Protein AF-A0A1X7U5W2-F1 (afdb_monomer_lite)

Radius of gyration: 21.46 Å; chains: 1; bounding box: 59×33×57 Å

Secondary structure (DSSP, 8-state):
----TTTTPPPPPTTT-SSHHHHH-TTT-TTS-S-TTS--SS---HHHHHHHHHTSTT-TTTS-HHHHHHHHHHHHHHHHHHHHHHHHHHTS-SS----HHHHHSHHHHHHHHHT--GGGTGGGSTT-----

Structure (mmCIF, N/CA/C/O backbone):
data_AF-A0A1X7U5W2-F1
#
_entry.id   AF-A0A1X7U5W2-F1
#
loop_
_atom_site.group_PDB
_atom_site.id
_atom_site.type_symbol
_atom_site.label_atom_id
_atom_site.label_alt_id
_atom_site.label_comp_id
_atom_site.label_asym_id
_atom_site.label_entity_id
_atom_site.label_seq_id
_atom_site.pdbx_PDB_ins_code
_atom_site.Cartn_x
_atom_site.Cartn_y
_atom_site.Cartn_z
_atom_site.occupancy
_atom_site.B_iso_or_equiv
_atom_site.auth_seq_id
_atom_site.auth_comp_id
_atom_site.auth_asym_id
_atom_site.auth_atom_id
_atom_site.pdbx_PDB_model_num
ATOM 1 N N . MET A 1 1 ? -35.643 -10.856 -22.379 1.00 47.31 1 MET A N 1
ATOM 2 C CA . MET A 1 1 ? -34.274 -11.407 -22.299 1.00 47.31 1 MET A CA 1
ATOM 3 C C . MET A 1 1 ? -33.686 -10.960 -20.976 1.00 47.31 1 MET A C 1
ATOM 5 O O . MET A 1 1 ? -33.657 -9.763 -20.729 1.00 47.31 1 MET A O 1
ATOM 9 N N . SER A 1 2 ? -33.337 -11.900 -20.099 1.00 68.56 2 SER A N 1
ATOM 10 C CA . SER A 1 2 ? -32.648 -11.600 -18.842 1.00 68.56 2 SER A CA 1
ATOM 11 C C . SER A 1 2 ? -31.154 -11.695 -19.132 1.00 68.56 2 SER A C 1
ATOM 13 O O . SER A 1 2 ? -30.653 -12.781 -19.401 1.00 68.56 2 SER A O 1
ATOM 15 N N . ILE A 1 3 ? -30.492 -10.544 -19.204 1.00 67.94 3 ILE A N 1
ATOM 16 C CA . ILE A 1 3 ? -29.035 -10.462 -19.336 1.00 67.94 3 ILE A CA 1
ATOM 17 C C . ILE A 1 3 ? -28.441 -10.838 -17.978 1.00 67.94 3 ILE A C 1
ATOM 19 O O . ILE A 1 3 ? -28.917 -10.357 -16.944 1.00 67.94 3 ILE A O 1
ATOM 23 N N . ALA A 1 4 ? -27.434 -11.713 -17.971 1.00 76.44 4 ALA A N 1
ATOM 24 C CA . ALA A 1 4 ? -26.760 -12.080 -16.733 1.00 76.44 4 ALA A CA 1
ATOM 25 C C . ALA A 1 4 ? -26.029 -10.844 -16.172 1.00 76.44 4 ALA A C 1
ATOM 27 O O . ALA A 1 4 ? -25.384 -10.128 -16.938 1.00 76.44 4 ALA A O 1
ATOM 28 N N . PRO A 1 5 ? -26.067 -10.588 -14.853 1.00 73.94 5 PRO A N 1
ATOM 29 C CA . PRO A 1 5 ? -25.560 -9.347 -14.252 1.00 73.94 5 PRO A CA 1
ATOM 30 C C . PRO A 1 5 ? -24.062 -9.063 -14.487 1.00 73.94 5 PRO A C 1
ATOM 32 O O . PRO A 1 5 ? -23.606 -7.960 -14.204 1.00 73.94 5 PRO A O 1
ATOM 35 N N . GLY A 1 6 ? -23.297 -10.027 -15.013 1.00 73.88 6 GLY A N 1
ATOM 36 C CA . GLY A 1 6 ? -21.880 -9.879 -15.361 1.00 73.88 6 GLY A CA 1
ATOM 37 C C . GLY A 1 6 ? -21.559 -9.971 -16.857 1.00 73.88 6 GLY A C 1
ATOM 38 O O . GLY A 1 6 ? -20.383 -9.993 -17.218 1.00 73.88 6 GLY A O 1
ATOM 39 N N . GLU A 1 7 ? -22.553 -10.062 -17.742 1.00 83.44 7 GLU A N 1
ATOM 40 C CA . GLU A 1 7 ? -22.302 -10.229 -19.175 1.00 83.44 7 GLU A CA 1
ATOM 41 C C . GLU A 1 7 ? -21.658 -8.963 -19.772 1.00 83.44 7 GLU A C 1
ATOM 43 O O . GLU A 1 7 ? -22.209 -7.866 -19.707 1.00 83.44 7 GLU A O 1
ATOM 48 N N . GLY A 1 8 ? -20.446 -9.105 -20.321 1.00 81.12 8 GLY A N 1
ATOM 49 C CA . GLY A 1 8 ? -19.684 -8.008 -20.932 1.00 81.12 8 GLY A CA 1
ATOM 50 C C . GLY A 1 8 ? -18.836 -7.166 -19.970 1.00 81.12 8 GLY A C 1
ATOM 51 O O . GLY A 1 8 ? -18.092 -6.297 -20.426 1.00 81.12 8 GLY A O 1
ATOM 52 N N . GLN A 1 9 ? -18.884 -7.432 -18.663 1.00 81.56 9 GLN A N 1
ATOM 53 C CA . GLN A 1 9 ? -18.070 -6.722 -17.674 1.00 81.56 9 GLN A CA 1
ATOM 54 C C . GLN A 1 9 ? -16.722 -7.424 -17.460 1.00 81.56 9 GLN A C 1
ATOM 56 O O . GLN A 1 9 ? -16.646 -8.649 -17.364 1.00 81.56 9 GLN A O 1
ATOM 61 N N . LYS A 1 10 ? -15.637 -6.644 -17.377 1.00 81.81 10 LYS A N 1
ATOM 62 C CA . LYS A 1 10 ? -14.304 -7.145 -17.006 1.00 81.81 10 LYS A CA 1
ATOM 63 C C . LYS A 1 10 ? -14.037 -6.792 -15.544 1.00 81.81 10 LYS A C 1
ATOM 65 O O . LYS A 1 10 ? -14.177 -5.619 -15.199 1.00 81.81 10 LYS A O 1
ATOM 70 N N . PRO A 1 11 ? -13.638 -7.754 -14.695 1.00 77.44 11 PRO A N 1
ATOM 71 C CA . PRO A 1 11 ? -13.331 -7.453 -13.307 1.00 77.44 11 PRO A CA 1
ATOM 72 C C . PRO A 1 11 ? -12.148 -6.484 -13.232 1.00 77.44 11 PRO A C 1
ATOM 74 O O . PRO A 1 11 ? -11.133 -6.657 -13.916 1.00 77.44 11 PRO A O 1
ATOM 77 N N . LEU A 1 12 ? -12.287 -5.459 -12.394 1.00 81.31 12 LEU A N 1
ATOM 78 C CA . LEU A 1 12 ? -11.182 -4.578 -12.040 1.00 81.31 12 LEU A CA 1
ATOM 79 C C . LEU A 1 12 ? -10.149 -5.365 -11.231 1.00 81.31 12 LEU A C 1
ATOM 81 O O . LEU A 1 12 ? -10.481 -6.245 -10.437 1.00 81.31 12 LEU A O 1
ATOM 85 N N . SER A 1 13 ? -8.871 -5.042 -11.427 1.00 79.00 13 SER A N 1
ATOM 86 C CA . SER A 1 13 ? -7.835 -5.581 -10.548 1.00 79.00 13 SER A CA 1
ATOM 87 C C . SER A 1 13 ? -8.037 -5.032 -9.139 1.00 79.00 13 SER A C 1
ATOM 89 O O . SER A 1 13 ? -8.234 -3.829 -8.960 1.00 79.00 13 SER A O 1
ATOM 91 N N . MET A 1 14 ? -7.891 -5.904 -8.139 1.00 75.62 14 MET A N 1
ATOM 92 C CA . MET A 1 14 ? -8.034 -5.590 -6.712 1.00 75.62 14 MET A CA 1
ATOM 93 C C . MET A 1 14 ? -7.183 -4.391 -6.257 1.00 75.62 14 MET A C 1
ATOM 95 O O . MET A 1 14 ? -7.470 -3.763 -5.240 1.00 75.62 14 MET A O 1
ATOM 99 N N . MET A 1 15 ? -6.120 -4.090 -7.003 1.00 77.19 15 MET A N 1
ATOM 100 C CA . MET A 1 15 ? -5.204 -2.976 -6.780 1.00 77.19 15 MET A CA 1
ATOM 101 C C . MET A 1 15 ? -5.799 -1.614 -7.171 1.00 77.19 15 MET A C 1
ATOM 103 O O . MET A 1 15 ? -5.613 -0.631 -6.456 1.00 77.19 15 MET A O 1
ATOM 107 N N . PHE A 1 16 ? -6.513 -1.568 -8.298 1.00 76.56 16 PHE A N 1
ATOM 108 C CA . PHE A 1 16 ? -7.114 -0.347 -8.847 1.00 76.56 16 PHE A CA 1
ATOM 109 C C . PHE A 1 16 ? -8.533 -0.112 -8.342 1.00 76.56 16 PHE A C 1
ATOM 111 O O . PHE A 1 16 ? -9.058 0.987 -8.488 1.00 76.56 16 PHE A O 1
ATOM 118 N N . ASP A 1 17 ? -9.134 -1.131 -7.737 1.00 82.06 17 ASP A N 1
ATOM 119 C CA . ASP A 1 17 ? -10.441 -1.022 -7.120 1.00 82.06 17 ASP A CA 1
ATOM 120 C C . ASP A 1 17 ? -10.370 -0.154 -5.849 1.00 82.06 17 ASP A C 1
ATOM 122 O O . ASP A 1 17 ? -9.680 -0.477 -4.861 1.00 82.06 17 ASP A O 1
ATOM 126 N N . THR A 1 18 ? -11.069 0.981 -5.904 1.00 76.88 18 THR A N 1
ATOM 127 C CA . THR A 1 18 ? -11.164 1.944 -4.808 1.00 76.88 18 THR A CA 1
ATOM 128 C C . THR A 1 18 ? -12.036 1.447 -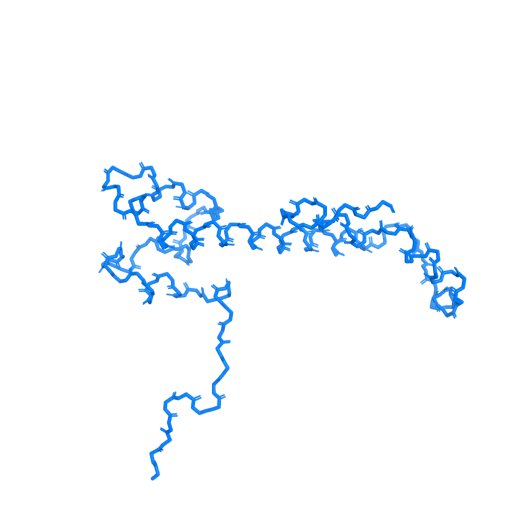3.666 1.00 76.88 18 THR A C 1
ATOM 130 O O . THR A 1 18 ? -11.792 1.830 -2.516 1.00 76.88 18 THR A O 1
ATOM 133 N N . ASP A 1 19 ? -12.976 0.556 -3.972 1.00 76.56 19 ASP A N 1
ATOM 134 C CA . ASP A 1 19 ? -14.097 0.189 -3.116 1.00 76.56 19 ASP A CA 1
ATOM 135 C C . ASP A 1 19 ? -13.953 -1.233 -2.569 1.00 76.56 19 ASP A C 1
ATOM 137 O O . ASP A 1 19 ? -14.656 -1.603 -1.629 1.00 76.56 19 ASP A O 1
ATOM 141 N N . VAL A 1 20 ? -12.968 -2.002 -3.059 1.00 75.69 20 VAL A N 1
ATOM 142 C CA . VAL A 1 20 ? -12.639 -3.364 -2.593 1.00 75.69 20 VAL A CA 1
ATOM 143 C C . VAL A 1 20 ? -12.663 -3.482 -1.074 1.00 75.69 20 VAL A C 1
ATOM 145 O O . VAL A 1 20 ? -13.137 -4.472 -0.538 1.00 75.69 20 VAL A O 1
ATOM 148 N N . LYS A 1 21 ? -12.169 -2.481 -0.341 1.00 73.00 21 LYS A N 1
ATOM 149 C CA . LYS A 1 21 ? -12.107 -2.577 1.120 1.00 73.00 21 LYS A CA 1
ATOM 150 C C . LYS A 1 21 ? -13.500 -2.547 1.763 1.00 73.00 21 LYS A C 1
ATOM 152 O O . LYS A 1 21 ? -13.735 -3.290 2.708 1.00 73.00 21 LYS A O 1
ATOM 157 N N . TYR A 1 22 ? -14.389 -1.700 1.256 1.00 76.81 22 TYR A N 1
ATOM 158 C CA . TYR A 1 22 ? -15.752 -1.540 1.760 1.00 76.81 22 TYR A CA 1
ATOM 159 C C . TYR A 1 22 ? -16.644 -2.706 1.341 1.00 76.81 22 TYR A C 1
ATOM 161 O O . TYR A 1 22 ? -17.417 -3.214 2.146 1.00 76.81 22 TYR A O 1
ATOM 169 N N . LEU A 1 23 ? -16.475 -3.167 0.101 1.00 79.31 23 LEU A N 1
ATOM 170 C CA . LEU A 1 23 ? -17.222 -4.291 -0.450 1.00 79.31 23 LEU A CA 1
ATOM 171 C C . LEU A 1 23 ? -16.797 -5.629 0.168 1.00 79.31 23 LEU A C 1
ATOM 173 O O . LEU A 1 23 ? -17.638 -6.498 0.370 1.00 79.31 23 LEU A O 1
ATOM 177 N N . SER A 1 24 ? -15.509 -5.805 0.481 1.00 82.31 24 SER A N 1
ATOM 178 C CA . SER A 1 24 ? -14.996 -7.054 1.061 1.00 82.31 24 SER A CA 1
ATOM 179 C C . SER A 1 24 ? -15.100 -7.124 2.588 1.00 82.31 24 SER A C 1
ATOM 181 O O . SER A 1 24 ? -15.160 -8.228 3.114 1.00 82.31 24 SER A O 1
ATOM 183 N N . TYR A 1 25 ? -15.122 -5.987 3.299 1.00 84.75 25 TYR A N 1
ATOM 184 C CA . TYR A 1 25 ? -15.128 -5.940 4.773 1.00 84.75 25 TYR A CA 1
ATOM 185 C C . TYR A 1 25 ? -16.179 -4.962 5.338 1.00 84.75 25 TYR A C 1
ATOM 187 O O . TYR A 1 25 ? -15.821 -3.991 6.023 1.00 84.75 25 TYR A O 1
ATOM 195 N N . PRO A 1 26 ? -17.479 -5.176 5.055 1.00 84.06 26 PRO A N 1
ATOM 196 C CA . PRO A 1 26 ? -18.550 -4.277 5.494 1.00 84.06 26 PRO A CA 1
ATOM 197 C C . PRO A 1 26 ? -18.706 -4.238 7.024 1.00 84.06 26 PRO A C 1
ATOM 199 O O . PRO A 1 26 ? -19.043 -3.204 7.597 1.00 84.06 26 PRO A O 1
ATOM 202 N N . ASP A 1 27 ? -18.395 -5.343 7.699 1.00 85.00 27 ASP A N 1
ATOM 203 C CA . ASP A 1 27 ? -18.370 -5.488 9.157 1.00 85.00 27 ASP A CA 1
ATOM 204 C C . ASP A 1 27 ? -17.331 -4.575 9.827 1.00 85.00 27 ASP A C 1
ATOM 206 O O . ASP A 1 27 ? -17.540 -4.088 10.942 1.00 85.00 27 ASP A O 1
ATOM 210 N N . LYS A 1 28 ? -16.214 -4.306 9.140 1.00 83.31 28 LYS A N 1
ATOM 211 C CA . LYS A 1 28 ? -15.108 -3.510 9.686 1.00 83.31 28 LYS A CA 1
ATOM 212 C C . LYS A 1 28 ? -15.231 -2.014 9.418 1.00 83.31 28 LYS A C 1
ATOM 214 O O . LYS A 1 28 ? -14.573 -1.221 10.090 1.00 83.31 28 LYS A O 1
ATOM 219 N N . LEU A 1 29 ? -16.036 -1.612 8.435 1.00 80.44 29 LEU A N 1
ATOM 220 C CA . LEU A 1 29 ? -16.211 -0.214 8.021 1.00 80.44 29 LEU A CA 1
ATOM 221 C C . LEU A 1 29 ? -17.700 0.178 8.004 1.00 80.44 29 LEU A C 1
ATOM 223 O O . LEU A 1 29 ? -18.223 0.565 6.961 1.00 80.44 29 LEU A O 1
ATOM 227 N N . PRO A 1 30 ? -18.388 0.152 9.163 1.00 75.69 30 PRO A N 1
ATOM 228 C CA . PRO A 1 30 ? -19.844 0.307 9.231 1.00 75.69 30 PRO A CA 1
ATOM 229 C C . PRO A 1 30 ? -20.359 1.697 8.828 1.00 75.69 30 PRO A C 1
ATOM 231 O O . PRO A 1 30 ? -21.538 1.853 8.531 1.00 75.69 30 PRO A O 1
ATOM 234 N N . PHE A 1 31 ? -19.498 2.720 8.832 1.00 75.88 31 PHE A N 1
ATOM 235 C CA . PHE A 1 31 ? -19.883 4.107 8.544 1.00 75.88 31 PHE A CA 1
ATOM 236 C C . PHE A 1 31 ? -19.390 4.619 7.190 1.00 75.88 31 PHE A C 1
ATOM 238 O O . PHE A 1 31 ? -19.446 5.827 6.970 1.00 75.88 31 PHE A O 1
ATOM 245 N N . ASP A 1 32 ? -18.824 3.751 6.342 1.00 68.19 32 ASP A N 1
ATOM 246 C CA . ASP A 1 32 ? -18.197 4.112 5.054 1.00 68.19 32 ASP A CA 1
ATOM 247 C C . ASP A 1 32 ? -17.085 5.191 5.160 1.00 68.19 32 ASP A C 1
ATOM 249 O O . ASP A 1 32 ? -16.570 5.755 4.195 1.00 68.19 32 ASP A O 1
ATOM 253 N N . LYS A 1 33 ? -16.638 5.474 6.386 1.00 74.94 33 LYS A N 1
ATOM 254 C CA . LYS A 1 33 ? -15.635 6.493 6.697 1.00 74.94 33 LYS A CA 1
ATOM 255 C C . LYS A 1 33 ? -14.276 5.853 6.926 1.00 74.94 33 LYS A C 1
ATOM 257 O O . LYS A 1 33 ? -14.156 4.768 7.489 1.00 74.94 33 LYS A O 1
ATOM 262 N N . GLY A 1 34 ? -13.225 6.570 6.532 1.00 77.12 34 GLY A N 1
ATOM 263 C CA . GLY A 1 34 ? -11.849 6.156 6.793 1.00 77.12 34 GLY A CA 1
ATOM 264 C C . GLY A 1 34 ? -11.301 5.102 5.827 1.00 77.12 34 GLY A C 1
ATOM 265 O O . GLY A 1 34 ? -10.336 4.415 6.170 1.00 77.12 34 GLY A O 1
ATOM 266 N N . GLY A 1 35 ? -11.853 4.965 4.619 1.00 83.56 35 GLY A N 1
ATOM 267 C CA . GLY A 1 35 ? -11.202 4.248 3.516 1.00 83.56 35 GLY A CA 1
ATOM 268 C C . GLY A 1 35 ? -9.9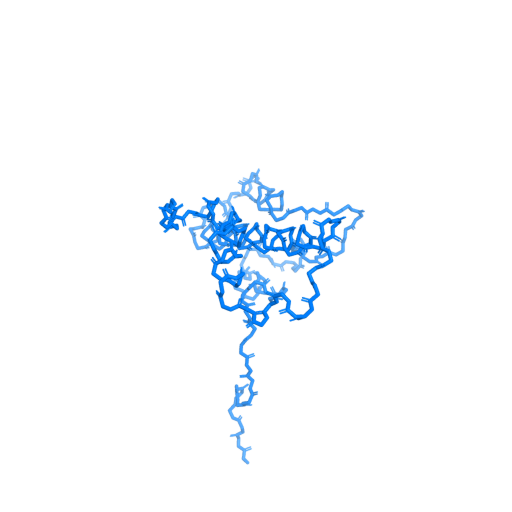43 4.960 3.037 1.00 83.56 35 GLY A C 1
ATOM 269 O O . GLY A 1 35 ? -9.764 6.149 3.272 1.00 83.56 35 GLY A O 1
ATOM 270 N N . PHE A 1 36 ? -9.033 4.258 2.367 1.00 84.81 36 PHE A N 1
ATOM 271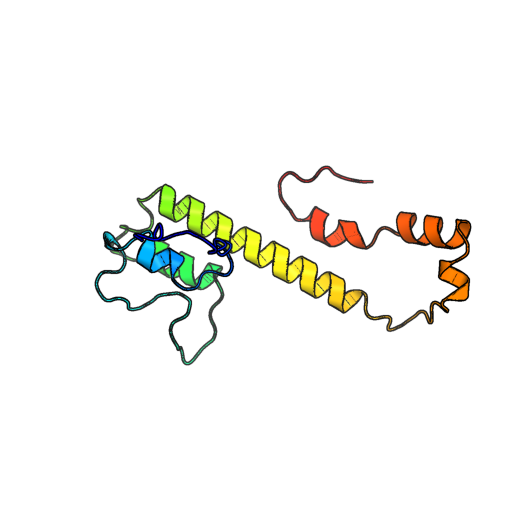 C CA . PHE A 1 36 ? -7.792 4.880 1.888 1.00 84.81 36 PHE A CA 1
ATOM 272 C C . PHE A 1 36 ? -8.062 6.045 0.918 1.00 84.81 36 PHE A C 1
ATOM 274 O O . PHE A 1 36 ? -7.397 7.071 1.017 1.00 84.81 36 PHE A O 1
ATOM 281 N N . ASN A 1 37 ? -9.091 5.932 0.076 1.00 83.69 37 ASN A N 1
ATOM 282 C CA . ASN A 1 37 ? -9.414 6.914 -0.965 1.00 83.69 37 ASN A CA 1
ATOM 283 C C . ASN A 1 37 ? -10.245 8.113 -0.487 1.00 83.69 37 ASN A C 1
ATOM 285 O O . ASN A 1 37 ? -10.550 8.989 -1.287 1.00 83.69 37 ASN A O 1
ATOM 289 N N . THR A 1 38 ? -10.609 8.186 0.797 1.00 85.69 38 THR A N 1
ATOM 290 C CA . THR A 1 38 ? -11.338 9.350 1.319 1.00 85.69 38 THR A CA 1
ATOM 291 C C . THR A 1 38 ? -10.479 10.610 1.233 1.00 85.69 38 THR A C 1
ATOM 293 O O . THR A 1 38 ? -9.284 10.559 1.552 1.00 85.69 38 THR A O 1
ATOM 296 N N . GLU A 1 39 ? -11.093 11.741 0.893 1.00 85.81 39 GLU A N 1
ATOM 297 C CA . GLU A 1 39 ? -10.422 13.041 0.880 1.00 85.81 39 GLU A CA 1
ATOM 298 C C . GLU A 1 39 ? -9.807 13.366 2.249 1.00 85.81 39 GLU A C 1
ATOM 300 O O . GLU A 1 39 ? -10.410 13.152 3.304 1.00 85.81 39 GLU A O 1
ATOM 305 N N . ARG A 1 40 ? -8.561 13.849 2.238 1.00 87.19 40 ARG A N 1
ATOM 306 C CA . ARG A 1 40 ? -7.806 14.235 3.436 1.00 87.19 40 ARG A CA 1
ATOM 307 C C . ARG A 1 40 ? -6.966 15.466 3.149 1.00 87.19 40 ARG A C 1
ATOM 309 O O . ARG A 1 40 ? -6.481 15.639 2.036 1.00 87.19 40 ARG A O 1
ATOM 316 N N . SER A 1 41 ? -6.714 16.258 4.190 1.00 91.19 41 SER A N 1
ATOM 317 C CA . SER A 1 41 ? -5.809 17.412 4.118 1.00 91.19 41 SER A CA 1
ATOM 318 C C . SER A 1 41 ? -4.362 17.018 3.814 1.00 91.19 41 SER A C 1
ATOM 320 O O . SER A 1 41 ? -3.632 17.774 3.182 1.00 91.19 41 SER A O 1
ATOM 322 N N . THR A 1 42 ? -3.939 15.831 4.257 1.00 90.75 42 THR A N 1
ATOM 323 C CA . THR A 1 42 ? -2.587 15.309 4.041 1.00 90.75 42 THR A CA 1
ATOM 324 C C . THR A 1 42 ? -2.627 13.960 3.337 1.00 90.75 42 THR A C 1
ATOM 326 O O . THR A 1 42 ? -3.461 13.101 3.632 1.00 90.75 42 THR A O 1
ATOM 329 N N . ASN A 1 43 ? -1.698 13.769 2.398 1.00 88.69 43 ASN A N 1
ATOM 330 C CA . ASN A 1 43 ? -1.541 12.501 1.700 1.00 88.69 43 ASN A CA 1
ATOM 331 C C . ASN A 1 43 ? -0.929 11.453 2.646 1.00 88.69 43 ASN A C 1
ATOM 333 O O . ASN A 1 43 ? 0.055 11.719 3.344 1.00 88.69 43 ASN A O 1
ATOM 337 N N . ILE A 1 44 ? -1.507 10.253 2.660 1.00 91.50 44 ILE A N 1
ATOM 338 C CA . ILE A 1 44 ? -1.035 9.124 3.460 1.00 91.50 44 ILE A CA 1
ATOM 339 C C . ILE A 1 44 ? -0.625 7.965 2.555 1.00 91.50 44 ILE A C 1
ATOM 341 O O . ILE A 1 44 ? -1.253 7.677 1.542 1.00 91.50 44 ILE A O 1
ATOM 345 N N . THR A 1 45 ? 0.424 7.249 2.949 1.00 92.38 45 THR A N 1
ATOM 346 C CA . THR A 1 45 ? 0.829 6.017 2.265 1.00 92.38 45 THR A CA 1
ATOM 347 C C . THR A 1 45 ? 0.009 4.832 2.767 1.00 92.38 45 THR A C 1
ATOM 349 O O . THR A 1 45 ? -0.414 4.814 3.926 1.00 92.38 45 THR A O 1
ATOM 352 N N . TYR A 1 46 ? -0.156 3.793 1.938 1.00 91.44 46 TYR A N 1
ATOM 353 C CA . TYR A 1 46 ? -0.839 2.554 2.341 1.00 91.44 46 TYR A CA 1
ATOM 354 C C . TYR A 1 46 ? -0.269 1.964 3.637 1.00 91.44 46 TYR A C 1
ATOM 356 O O . TYR A 1 46 ? -1.019 1.521 4.498 1.00 91.44 46 TYR A O 1
ATOM 364 N N . ARG A 1 47 ? 1.054 2.031 3.833 1.00 93.00 47 ARG A N 1
ATOM 365 C CA . ARG A 1 47 ? 1.697 1.564 5.067 1.00 93.00 47 ARG A CA 1
ATOM 366 C C . ARG A 1 47 ? 1.225 2.335 6.302 1.00 93.00 47 ARG A C 1
ATOM 368 O O . ARG A 1 47 ? 0.893 1.712 7.302 1.00 93.00 47 ARG A O 1
ATOM 375 N N . LYS A 1 48 ? 1.171 3.673 6.239 1.00 93.50 48 LYS A N 1
ATOM 376 C CA . LYS A 1 48 ? 0.652 4.497 7.347 1.00 93.50 48 LYS A CA 1
ATOM 377 C C . LYS A 1 48 ? -0.821 4.192 7.612 1.00 93.50 48 LYS A C 1
ATOM 379 O O . LYS A 1 48 ? -1.209 4.032 8.763 1.00 93.50 48 LYS A O 1
ATOM 384 N N . TYR A 1 49 ? -1.601 4.057 6.543 1.00 92.81 49 TYR A N 1
ATOM 385 C CA . TYR A 1 49 ? -3.020 3.737 6.608 1.00 92.81 49 TYR A CA 1
ATOM 386 C C . TYR A 1 49 ? -3.301 2.405 7.319 1.00 92.81 49 TYR A C 1
ATOM 388 O O . TYR A 1 49 ? -4.089 2.360 8.259 1.00 92.81 49 TYR A O 1
ATOM 396 N N . PHE A 1 50 ? -2.641 1.320 6.907 1.00 92.94 50 PHE A N 1
ATOM 397 C CA . PHE A 1 50 ? -2.838 0.011 7.532 1.00 92.94 50 PHE A CA 1
ATOM 398 C C . PHE A 1 50 ? -2.262 -0.049 8.946 1.00 92.94 50 PHE A C 1
ATOM 400 O O . PHE A 1 50 ? -2.910 -0.604 9.827 1.00 92.94 50 PHE A O 1
ATOM 407 N N . ASN A 1 51 ? -1.118 0.594 9.203 1.00 94.19 51 ASN A N 1
ATOM 408 C CA . ASN A 1 51 ? -0.563 0.678 10.554 1.00 94.19 51 ASN A CA 1
ATOM 409 C C . ASN A 1 51 ? -1.525 1.356 11.534 1.00 94.19 51 ASN A C 1
ATOM 411 O O . ASN A 1 51 ? -1.642 0.898 12.662 1.00 94.19 51 ASN A O 1
ATOM 415 N N . GLN A 1 52 ? -2.234 2.409 11.118 1.00 92.50 52 GLN A N 1
ATOM 416 C CA . GLN A 1 52 ? -3.242 3.043 11.968 1.00 92.50 52 GLN A CA 1
ATOM 417 C C . GLN A 1 52 ? -4.359 2.063 12.354 1.00 92.50 52 GLN A C 1
ATOM 419 O O . GLN A 1 52 ? -4.777 2.048 13.505 1.00 92.50 52 GLN A O 1
ATOM 424 N N . HIS A 1 53 ? -4.814 1.225 11.417 1.00 90.12 53 HIS A N 1
ATOM 425 C CA . HIS A 1 53 ? -5.831 0.201 11.689 1.00 90.12 53 HIS A CA 1
ATOM 426 C C . HIS A 1 53 ? -5.310 -0.920 12.591 1.00 90.12 53 HIS A C 1
ATOM 428 O O . HIS A 1 53 ? -6.027 -1.363 13.482 1.00 90.12 53 HIS A O 1
ATOM 434 N N . PHE A 1 54 ? -4.065 -1.355 12.396 1.00 93.56 54 PHE A N 1
ATOM 435 C CA . PHE A 1 54 ? -3.450 -2.412 13.205 1.00 93.56 54 PHE A CA 1
ATOM 436 C C . PHE A 1 54 ? -3.124 -1.978 14.631 1.00 93.56 54 PHE A C 1
ATOM 438 O O . PHE A 1 54 ? -3.218 -2.785 15.549 1.00 93.56 54 PHE A O 1
ATOM 445 N N . LEU A 1 55 ? -2.742 -0.714 14.808 1.00 93.81 55 LEU A N 1
ATOM 446 C CA . LEU A 1 55 ? -2.401 -0.129 16.104 1.00 93.81 55 LEU A CA 1
ATOM 447 C C . LEU A 1 55 ? -3.615 0.508 16.795 1.00 93.81 55 LEU A C 1
ATOM 449 O O . LEU A 1 55 ? -3.462 1.159 17.827 1.00 93.81 55 LEU A O 1
ATOM 453 N N . ASN A 1 56 ? -4.813 0.351 16.227 1.00 91.38 56 ASN A N 1
ATOM 454 C CA . ASN A 1 56 ? -6.038 0.841 16.837 1.00 91.38 56 ASN A CA 1
ATOM 455 C C . ASN A 1 56 ? -6.404 -0.004 18.069 1.00 91.38 56 ASN A C 1
ATOM 457 O O . ASN A 1 56 ? -6.260 -1.225 18.056 1.00 91.38 56 ASN A O 1
ATOM 461 N N . VAL A 1 57 ? -6.949 0.644 19.101 1.00 91.31 57 VAL A N 1
ATOM 462 C CA . VAL A 1 57 ? -7.298 0.023 20.394 1.00 91.31 57 VAL A CA 1
ATOM 463 C C . VAL A 1 57 ? -8.308 -1.121 20.241 1.00 91.31 57 VAL A C 1
ATOM 465 O O . VAL A 1 57 ? -8.248 -2.096 20.980 1.00 91.31 57 VAL A O 1
ATOM 468 N N . ASP A 1 58 ? -9.210 -1.022 19.263 1.00 89.88 58 ASP A N 1
ATOM 469 C CA . ASP A 1 58 ? -10.268 -2.008 19.001 1.00 89.88 58 ASP A CA 1
ATOM 470 C C . ASP A 1 58 ? -9.727 -3.372 18.521 1.00 89.88 58 ASP A C 1
ATOM 472 O O . ASP A 1 58 ? -10.371 -4.397 18.707 1.00 89.88 58 ASP A O 1
ATOM 476 N N . GLY A 1 59 ? -8.548 -3.423 17.887 1.00 89.38 59 GLY A N 1
ATOM 477 C CA . GLY A 1 59 ? -7.894 -4.678 17.477 1.00 89.38 59 GLY A CA 1
ATOM 478 C C . GLY A 1 59 ? -8.615 -5.528 16.411 1.00 89.38 59 GLY A C 1
ATOM 479 O O . GLY A 1 59 ? -8.025 -6.462 15.874 1.00 89.38 59 GLY A O 1
ATOM 480 N N . ARG A 1 60 ? -9.852 -5.199 16.015 1.00 90.62 60 ARG A N 1
ATOM 481 C CA . ARG A 1 60 ? -10.653 -5.966 15.031 1.00 90.62 60 ARG A CA 1
ATOM 482 C C . ARG A 1 60 ? -9.977 -6.168 13.674 1.00 90.62 60 ARG A C 1
ATOM 484 O O . ARG A 1 60 ? -10.271 -7.129 12.967 1.00 90.62 60 ARG A O 1
ATOM 491 N N . PHE A 1 61 ? -9.095 -5.246 13.292 1.00 90.75 61 PHE A N 1
ATOM 492 C CA . PHE A 1 61 ? -8.323 -5.323 12.052 1.00 90.75 61 PHE A CA 1
ATOM 493 C C . PHE A 1 61 ? -7.054 -6.167 12.185 1.00 90.75 61 PHE A C 1
ATOM 495 O O . PHE A 1 61 ? -6.615 -6.744 11.199 1.00 90.75 61 PHE A O 1
ATOM 502 N N . SER A 1 62 ? -6.433 -6.212 13.365 1.00 92.31 62 SER A N 1
ATOM 503 C CA . SER A 1 62 ? -5.203 -6.980 13.586 1.00 92.31 62 SER A CA 1
ATOM 504 C C . SER A 1 62 ? -5.477 -8.453 13.886 1.00 92.31 62 SER A C 1
ATOM 506 O O . SER A 1 62 ? -4.608 -9.285 13.649 1.00 92.31 62 SER A O 1
ATOM 508 N N . GLN A 1 63 ? -6.678 -8.777 14.370 1.00 92.56 63 GLN A N 1
ATOM 509 C CA . GLN A 1 63 ? -7.110 -10.152 14.633 1.00 92.56 63 GLN A CA 1
ATOM 510 C C . GLN A 1 63 ? -7.559 -10.912 13.378 1.00 92.56 63 GLN A C 1
ATOM 512 O O . GLN A 1 63 ? -7.582 -12.140 13.392 1.00 92.56 63 GLN A O 1
ATOM 517 N N . ASP A 1 64 ? -7.915 -10.206 12.303 1.00 92.69 64 ASP A N 1
ATOM 518 C CA . ASP A 1 64 ? -8.383 -10.830 11.068 1.00 92.69 64 ASP A CA 1
ATOM 519 C C . ASP A 1 64 ? -7.219 -11.125 10.112 1.00 92.69 64 ASP A C 1
ATOM 521 O O . ASP A 1 64 ? -6.542 -10.214 9.623 1.00 92.69 64 ASP A O 1
ATOM 525 N N . LEU A 1 65 ? -7.005 -12.415 9.840 1.00 92.69 65 LEU A N 1
ATOM 526 C CA . LEU A 1 65 ? -5.948 -12.896 8.960 1.00 92.69 65 LEU A CA 1
ATOM 527 C C . LEU A 1 65 ? -6.161 -12.456 7.509 1.00 92.69 65 LEU A C 1
ATOM 529 O O . LEU A 1 65 ? -5.199 -12.030 6.868 1.00 92.69 65 LEU A O 1
ATOM 533 N N . ASP A 1 66 ? -7.396 -12.501 7.010 1.00 90.75 66 ASP A N 1
ATOM 534 C CA . ASP A 1 66 ? -7.703 -12.162 5.617 1.00 90.75 66 ASP A CA 1
ATOM 535 C C . ASP A 1 66 ? -7.416 -10.682 5.364 1.00 90.75 66 ASP A C 1
ATOM 537 O O . ASP A 1 66 ? -6.782 -10.297 4.372 1.00 90.75 66 ASP A O 1
ATOM 541 N N . TYR A 1 67 ? -7.781 -9.847 6.337 1.00 90.88 67 TYR A N 1
ATOM 542 C CA . TYR A 1 67 ? -7.468 -8.428 6.320 1.00 90.88 67 TYR A CA 1
ATOM 543 C C . TYR A 1 67 ? -5.955 -8.169 6.354 1.00 90.88 67 TYR A C 1
ATOM 545 O O . TYR A 1 67 ? -5.450 -7.308 5.625 1.00 90.88 67 TYR A O 1
ATOM 553 N N . LEU A 1 68 ? -5.213 -8.922 7.168 1.00 92.94 68 LEU A N 1
ATOM 554 C CA . LEU A 1 68 ? -3.763 -8.794 7.287 1.00 92.94 68 LEU A CA 1
ATOM 555 C C . LEU A 1 68 ? -3.047 -9.208 5.992 1.00 92.94 68 LEU A C 1
ATOM 557 O O . LEU A 1 68 ? -2.169 -8.485 5.512 1.00 92.94 68 LEU A O 1
ATOM 561 N N . SER A 1 69 ? -3.470 -10.314 5.377 1.00 91.19 69 SER A N 1
ATOM 562 C CA . SER A 1 69 ? -2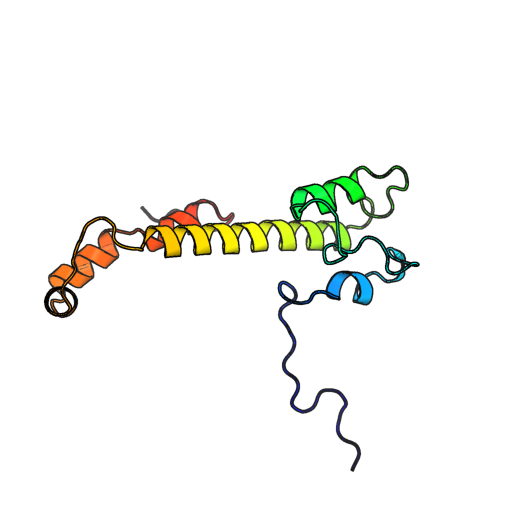.968 -10.778 4.080 1.00 91.19 69 SER A CA 1
ATOM 563 C C . SER A 1 69 ? -3.282 -9.787 2.956 1.00 91.19 69 SER A C 1
ATOM 565 O O . SER A 1 69 ? -2.405 -9.473 2.147 1.00 91.19 69 SER A O 1
ATOM 567 N N . MET A 1 70 ? -4.491 -9.221 2.933 1.00 90.06 70 MET A N 1
ATOM 568 C CA . MET A 1 70 ? -4.885 -8.187 1.970 1.00 90.06 70 MET A CA 1
ATOM 569 C C . MET A 1 70 ? -4.051 -6.911 2.126 1.00 90.06 70 MET A C 1
ATOM 571 O O . MET A 1 70 ? -3.567 -6.353 1.136 1.00 90.06 70 MET A O 1
ATOM 575 N N . ALA A 1 71 ? -3.838 -6.462 3.364 1.00 91.62 71 ALA A N 1
ATOM 576 C CA . ALA A 1 71 ? -3.015 -5.296 3.660 1.00 91.62 71 ALA A CA 1
ATOM 577 C C . ALA A 1 71 ? -1.563 -5.502 3.208 1.00 91.62 71 ALA A C 1
ATOM 579 O O . ALA A 1 71 ? -0.989 -4.616 2.568 1.00 91.62 71 ALA A O 1
ATOM 580 N N . GLN A 1 72 ? -0.986 -6.676 3.484 1.00 91.81 72 GLN A N 1
ATOM 581 C CA . GLN A 1 72 ? 0.350 -7.034 3.016 1.00 91.81 72 GLN A CA 1
ATOM 582 C C . GLN A 1 72 ? 0.421 -6.997 1.486 1.00 91.81 72 GLN A C 1
ATOM 584 O O . GLN A 1 72 ? 1.279 -6.304 0.934 1.00 91.81 72 GLN A O 1
ATOM 589 N N . TYR A 1 73 ? -0.514 -7.665 0.805 1.00 90.69 73 TYR A N 1
ATOM 590 C CA . TYR A 1 73 ? -0.577 -7.693 -0.654 1.00 90.69 73 TYR A CA 1
ATOM 591 C C . TYR A 1 73 ? -0.649 -6.284 -1.254 1.00 90.69 73 TYR A C 1
ATOM 593 O O . TYR A 1 73 ? 0.131 -5.949 -2.146 1.00 90.69 73 TYR A O 1
ATOM 601 N N . ARG A 1 74 ? -1.527 -5.412 -0.737 1.00 89.75 74 ARG A N 1
ATOM 602 C CA . ARG A 1 74 ? -1.663 -4.033 -1.237 1.00 89.75 74 ARG A CA 1
ATOM 603 C C . ARG A 1 74 ? -0.398 -3.204 -1.031 1.00 89.75 74 ARG A C 1
ATOM 605 O O . ARG A 1 74 ? -0.018 -2.448 -1.924 1.00 89.75 74 ARG A O 1
ATOM 612 N N . VAL A 1 75 ? 0.261 -3.329 0.122 1.00 91.50 75 VAL A N 1
ATOM 613 C CA . VAL A 1 75 ? 1.512 -2.607 0.401 1.00 91.50 75 VAL A CA 1
ATOM 614 C C . VAL A 1 75 ? 2.633 -3.078 -0.526 1.00 91.50 75 VAL A C 1
ATOM 616 O O . VAL A 1 75 ? 3.342 -2.244 -1.093 1.00 91.50 75 VAL A O 1
ATOM 619 N N . GLU A 1 76 ? 2.778 -4.389 -0.713 1.00 89.94 76 GLU A N 1
ATOM 620 C CA . GLU A 1 76 ? 3.790 -4.967 -1.599 1.00 89.94 76 GLU A CA 1
ATOM 621 C C . GLU A 1 76 ? 3.539 -4.594 -3.059 1.00 89.94 76 GLU A C 1
ATOM 623 O O . GLU A 1 76 ? 4.442 -4.086 -3.721 1.00 89.94 76 GLU A O 1
ATOM 628 N N . ALA A 1 77 ? 2.311 -4.755 -3.548 1.00 88.56 77 ALA A N 1
ATOM 629 C CA . ALA A 1 77 ? 1.961 -4.406 -4.916 1.00 88.56 77 ALA A CA 1
ATOM 630 C C . ALA A 1 77 ? 2.161 -2.902 -5.184 1.00 88.56 77 ALA A C 1
ATOM 632 O O . ALA A 1 77 ? 2.627 -2.529 -6.260 1.00 88.56 77 ALA A O 1
ATOM 633 N N . LYS A 1 78 ? 1.867 -2.018 -4.212 1.00 88.50 78 LYS A N 1
ATOM 634 C CA . LYS A 1 78 ? 2.067 -0.570 -4.401 1.00 88.50 78 LYS A CA 1
ATOM 635 C C . LYS A 1 78 ? 3.546 -0.256 -4.535 1.00 88.50 78 LYS A C 1
ATOM 637 O O . LYS A 1 78 ? 3.931 0.503 -5.415 1.00 88.50 78 LYS A O 1
ATOM 642 N N . ARG A 1 79 ? 4.364 -0.867 -3.677 1.00 87.69 79 ARG A N 1
ATOM 643 C CA . ARG A 1 79 ? 5.817 -0.737 -3.730 1.00 87.69 79 ARG A CA 1
ATOM 644 C C . ARG A 1 79 ? 6.368 -1.219 -5.069 1.00 87.69 79 ARG A C 1
ATOM 646 O O . ARG A 1 79 ? 7.179 -0.520 -5.654 1.00 87.69 79 ARG A O 1
ATOM 653 N N . GLN A 1 80 ? 5.898 -2.360 -5.571 1.00 85.31 80 GLN A N 1
ATOM 654 C CA . GLN A 1 80 ? 6.304 -2.877 -6.880 1.00 85.31 80 GLN A CA 1
ATOM 655 C C . GLN A 1 80 ? 5.955 -1.903 -8.009 1.00 85.31 80 GLN A C 1
ATOM 657 O O . GLN A 1 80 ? 6.786 -1.654 -8.879 1.00 85.31 80 GLN A O 1
ATOM 662 N N . LEU A 1 81 ? 4.750 -1.324 -7.981 1.00 85.06 81 LEU A N 1
ATOM 663 C CA . LEU A 1 81 ? 4.326 -0.333 -8.967 1.00 85.06 81 LEU A CA 1
ATOM 664 C C . LEU A 1 81 ? 5.173 0.943 -8.891 1.00 85.06 81 LEU A C 1
ATOM 666 O O . LEU A 1 81 ? 5.587 1.457 -9.926 1.00 85.06 81 LEU A O 1
ATOM 670 N N . ASP A 1 82 ? 5.459 1.430 -7.683 1.00 85.19 82 ASP A N 1
ATOM 671 C CA . ASP A 1 82 ? 6.282 2.623 -7.466 1.00 85.19 82 ASP A CA 1
ATOM 672 C C . ASP A 1 82 ? 7.737 2.386 -7.896 1.00 85.19 82 ASP A C 1
ATOM 674 O O . ASP A 1 82 ? 8.323 3.230 -8.569 1.00 85.19 82 ASP A O 1
ATOM 678 N N . ASP A 1 83 ? 8.304 1.217 -7.593 1.00 82.44 83 ASP A N 1
ATOM 679 C CA . ASP A 1 83 ? 9.647 0.816 -8.021 1.00 82.44 83 ASP A CA 1
ATOM 680 C C . ASP A 1 83 ? 9.724 0.673 -9.553 1.00 82.44 83 ASP A C 1
ATOM 682 O O . ASP A 1 83 ? 10.677 1.154 -10.172 1.00 82.44 83 ASP A O 1
ATOM 686 N N . ALA A 1 84 ? 8.703 0.085 -10.187 1.00 80.19 84 ALA A N 1
ATOM 687 C CA . ALA A 1 84 ? 8.598 -0.011 -11.644 1.00 80.19 84 ALA A CA 1
ATOM 688 C C . ALA A 1 84 ? 8.433 1.366 -12.306 1.00 80.19 84 ALA A C 1
ATOM 690 O O . ALA A 1 84 ? 9.046 1.638 -13.341 1.00 80.19 84 ALA A O 1
ATOM 691 N N . HIS A 1 85 ? 7.643 2.256 -11.700 1.00 78.12 85 HIS A N 1
ATOM 692 C CA . HIS A 1 85 ? 7.459 3.623 -12.172 1.00 78.12 85 HIS A CA 1
ATOM 693 C C . HIS A 1 85 ? 8.767 4.407 -12.077 1.00 78.12 85 HIS A C 1
ATOM 695 O O . HIS A 1 85 ? 9.236 4.930 -13.085 1.00 78.12 85 HIS A O 1
ATOM 701 N N . ASN A 1 86 ? 9.405 4.422 -10.904 1.00 74.81 86 ASN A N 1
ATOM 702 C CA . ASN A 1 86 ? 10.710 5.045 -10.693 1.00 74.81 86 ASN A CA 1
ATOM 703 C C . ASN A 1 86 ? 11.742 4.507 -11.683 1.00 74.81 86 ASN A C 1
ATOM 705 O O . ASN A 1 86 ? 12.470 5.282 -12.295 1.00 74.81 86 ASN A O 1
ATOM 709 N N . TYR A 1 87 ? 11.759 3.193 -11.911 1.00 71.12 87 TYR A N 1
ATOM 710 C CA . TYR A 1 87 ? 12.616 2.583 -12.913 1.00 71.12 87 TYR A CA 1
ATOM 711 C C . TYR A 1 87 ? 12.346 3.128 -14.322 1.00 71.12 87 TYR A C 1
ATOM 713 O O . TYR A 1 87 ? 13.283 3.586 -14.977 1.00 71.12 87 TYR A O 1
ATOM 721 N N . ALA A 1 88 ? 11.091 3.115 -14.783 1.00 69.06 88 ALA A N 1
ATOM 722 C CA . ALA A 1 88 ? 10.704 3.628 -16.096 1.00 69.06 88 ALA A CA 1
ATOM 723 C C . ALA A 1 88 ? 11.052 5.118 -16.262 1.00 69.06 88 ALA A C 1
ATOM 725 O O . ALA A 1 88 ? 11.532 5.531 -17.318 1.00 69.06 88 ALA A O 1
ATOM 726 N N . TRP A 1 89 ? 10.888 5.920 -15.208 1.00 60.06 89 TRP A N 1
ATOM 727 C CA . TRP A 1 89 ? 11.297 7.324 -15.191 1.00 60.06 89 TRP A CA 1
ATOM 728 C C . TRP A 1 89 ? 12.816 7.500 -15.230 1.00 60.06 89 TRP A C 1
ATOM 730 O O . TRP A 1 89 ? 13.303 8.334 -15.990 1.00 60.06 89 TRP A O 1
ATOM 740 N N . CYS A 1 90 ? 13.577 6.684 -14.501 1.00 60.56 90 CYS A N 1
ATOM 741 C CA . CYS A 1 90 ? 15.041 6.661 -14.559 1.00 60.56 90 CYS A CA 1
ATOM 742 C C . CYS A 1 90 ? 15.594 6.096 -15.883 1.00 60.56 90 CYS A C 1
ATOM 744 O O . CYS A 1 90 ? 16.792 6.221 -16.136 1.00 60.56 90 CYS A O 1
ATOM 746 N N . GLN A 1 91 ? 14.756 5.489 -16.736 1.00 59.16 91 GLN A N 1
ATOM 747 C CA . GLN A 1 91 ? 15.111 5.157 -18.121 1.00 59.16 91 GLN A CA 1
ATOM 748 C C . GLN A 1 91 ? 14.981 6.347 -19.080 1.00 59.16 91 GLN A C 1
ATOM 750 O O . GLN A 1 91 ? 15.399 6.217 -20.231 1.00 59.16 91 GLN A O 1
ATOM 755 N N . ARG A 1 92 ? 14.449 7.507 -18.656 1.00 52.88 92 ARG A N 1
ATOM 756 C CA . ARG A 1 92 ? 14.551 8.717 -19.482 1.00 52.88 92 ARG A CA 1
ATOM 757 C C . ARG A 1 92 ? 16.038 9.051 -19.641 1.00 52.88 92 ARG A C 1
ATOM 759 O O . ARG A 1 92 ? 16.719 9.260 -18.636 1.00 52.88 92 ARG A O 1
ATOM 766 N N . PRO A 1 93 ? 16.578 9.060 -20.867 1.00 52.81 93 PRO A N 1
ATOM 767 C CA . PRO A 1 93 ? 17.999 9.259 -21.060 1.00 52.81 93 PRO A CA 1
ATOM 768 C C . PRO A 1 93 ? 18.337 10.710 -20.726 1.00 52.81 93 PRO A C 1
ATOM 770 O O . PRO A 1 93 ? 18.031 11.612 -21.498 1.00 52.81 93 PRO A O 1
ATOM 773 N N . TYR A 1 94 ? 18.996 10.929 -19.590 1.00 53.03 94 TYR A N 1
ATOM 774 C CA . TYR A 1 94 ? 19.855 12.102 -19.445 1.00 53.03 94 TYR A CA 1
ATOM 775 C C . TYR A 1 94 ? 21.152 11.925 -20.257 1.00 53.03 94 TYR A C 1
ATOM 777 O O . TYR A 1 94 ? 21.809 12.909 -20.558 1.00 53.03 94 TYR A O 1
ATOM 785 N N . ASP A 1 95 ? 21.513 10.696 -20.667 1.00 53.84 95 ASP A N 1
ATOM 786 C CA . ASP A 1 95 ? 22.809 10.477 -21.320 1.00 53.84 95 ASP A CA 1
ATOM 787 C C . ASP A 1 95 ? 22.902 9.204 -22.189 1.00 53.84 95 ASP A C 1
ATOM 789 O O . ASP A 1 95 ? 23.551 8.211 -21.858 1.00 53.84 95 ASP A O 1
ATOM 793 N N . SER A 1 96 ? 22.157 9.166 -23.293 1.00 55.34 96 SER A N 1
ATOM 794 C CA . SER A 1 96 ? 22.578 8.493 -24.537 1.00 55.34 96 SER A CA 1
ATOM 795 C C . SER A 1 96 ? 21.489 8.667 -25.583 1.00 55.34 96 SER A C 1
ATOM 797 O O . SER A 1 96 ? 20.424 8.054 -25.512 1.00 55.34 96 SER A O 1
ATOM 799 N N . ALA A 1 97 ? 21.766 9.507 -26.577 1.00 56.38 97 ALA A N 1
ATOM 800 C CA . ALA A 1 97 ? 20.994 9.582 -27.806 1.00 56.38 97 ALA A CA 1
ATOM 801 C C . ALA A 1 97 ? 21.145 8.257 -28.575 1.00 56.38 97 ALA A C 1
ATOM 803 O O . ALA A 1 97 ? 21.925 8.149 -29.520 1.00 56.38 97 ALA A O 1
ATOM 804 N N . ASN A 1 98 ? 20.433 7.215 -28.143 1.00 56.44 98 ASN A N 1
ATOM 805 C CA . ASN A 1 98 ? 20.361 5.967 -28.887 1.00 56.44 98 ASN A CA 1
ATOM 806 C C . ASN A 1 98 ? 19.550 6.254 -30.148 1.00 56.44 98 ASN A C 1
ATOM 808 O O . ASN A 1 98 ? 18.324 6.335 -30.127 1.00 56.44 98 ASN A O 1
ATOM 812 N N . THR A 1 99 ? 20.258 6.481 -31.248 1.00 63.44 99 THR A N 1
ATOM 813 C CA . THR A 1 99 ? 19.635 6.691 -32.554 1.00 63.44 99 THR A CA 1
ATOM 814 C C . THR A 1 99 ? 18.978 5.378 -32.974 1.00 63.44 99 THR A C 1
ATOM 816 O O . THR A 1 99 ? 19.557 4.314 -32.760 1.00 63.44 99 THR A O 1
ATOM 819 N N . ALA A 1 100 ? 17.802 5.417 -33.606 1.00 59.97 100 ALA A N 1
ATOM 820 C CA . ALA A 1 100 ? 17.066 4.218 -34.035 1.00 59.97 100 ALA A CA 1
ATOM 821 C C . ALA A 1 100 ? 17.920 3.213 -34.851 1.00 59.97 100 ALA A C 1
ATOM 823 O O . ALA A 1 100 ? 17.666 2.009 -34.826 1.00 59.97 100 ALA A O 1
ATOM 824 N N . ALA A 1 101 ? 18.983 3.688 -35.510 1.00 67.31 101 ALA A N 1
ATOM 825 C CA . ALA A 1 101 ? 19.983 2.865 -36.190 1.00 67.31 101 ALA A CA 1
ATOM 826 C C . ALA A 1 101 ? 20.756 1.910 -35.254 1.00 67.31 101 ALA A C 1
ATOM 828 O O . ALA A 1 101 ? 21.018 0.771 -35.626 1.00 67.31 101 ALA A O 1
ATOM 829 N N . GLN A 1 102 ? 21.076 2.333 -34.027 1.00 64.25 102 GLN A N 1
ATOM 830 C CA . GLN A 1 102 ? 21.819 1.532 -33.043 1.00 64.25 102 GLN A CA 1
ATOM 831 C C . GLN A 1 102 ? 20.963 0.422 -32.412 1.00 64.25 102 GLN A C 1
ATOM 833 O O . GLN A 1 102 ? 21.503 -0.572 -31.937 1.00 64.25 102 GLN A O 1
ATOM 838 N N . VAL A 1 103 ? 19.634 0.571 -32.423 1.00 61.22 103 VAL A N 1
ATOM 839 C CA . VAL A 1 103 ? 18.685 -0.449 -31.935 1.00 61.22 103 VAL A CA 1
ATOM 840 C C . VAL A 1 103 ? 18.478 -1.563 -32.970 1.00 61.22 103 VAL A C 1
ATOM 842 O O . VAL A 1 103 ? 18.170 -2.693 -32.600 1.00 61.22 103 VAL A O 1
ATOM 845 N N . ARG A 1 104 ? 18.689 -1.271 -34.262 1.00 71.69 104 ARG A N 1
ATOM 846 C CA . ARG A 1 104 ? 18.601 -2.256 -35.352 1.00 71.69 104 ARG A CA 1
ATOM 847 C C . ARG A 1 104 ? 19.767 -3.246 -35.385 1.00 71.69 104 ARG A C 1
ATOM 849 O O . ARG A 1 104 ? 19.588 -4.335 -35.921 1.00 71.69 104 ARG A O 1
ATOM 856 N N . ASP A 1 105 ? 20.934 -2.894 -34.841 1.00 79.31 105 ASP A N 1
ATOM 857 C CA . ASP A 1 105 ? 22.072 -3.816 -34.780 1.00 79.31 105 ASP A CA 1
ATOM 858 C C . ASP A 1 105 ? 21.863 -4.858 -33.658 1.00 79.31 105 ASP A C 1
ATOM 860 O O . ASP A 1 105 ? 21.833 -4.490 -32.475 1.00 79.31 105 ASP A O 1
ATOM 864 N N . PRO A 1 106 ? 21.768 -6.164 -33.982 1.00 71.81 106 PRO A N 1
ATOM 865 C CA . PRO A 1 106 ? 21.579 -7.220 -32.989 1.00 71.81 106 PRO A CA 1
ATOM 866 C C . PRO A 1 106 ? 22.718 -7.301 -31.959 1.00 71.81 106 PRO A C 1
ATOM 868 O O . PRO A 1 106 ? 22.498 -7.760 -30.836 1.00 71.81 106 PRO A O 1
ATOM 871 N N . LYS A 1 107 ? 23.935 -6.836 -32.280 1.00 74.56 107 LYS A N 1
ATOM 872 C CA . LYS A 1 107 ? 25.058 -6.806 -31.323 1.00 74.56 107 LYS A CA 1
ATOM 873 C C . LYS A 1 107 ? 24.873 -5.724 -30.262 1.00 74.56 107 LYS A C 1
ATOM 875 O O . LYS A 1 107 ? 25.074 -5.991 -29.075 1.00 74.56 107 LYS A O 1
ATOM 880 N N . CYS A 1 108 ? 24.461 -4.526 -30.671 1.00 65.44 108 CYS A N 1
ATOM 881 C CA . CYS A 1 108 ? 24.114 -3.443 -29.755 1.00 65.44 108 CYS A CA 1
ATOM 882 C C . CYS A 1 108 ? 22.889 -3.806 -28.912 1.00 65.44 108 CYS A C 1
ATOM 884 O O . CYS A 1 108 ? 22.943 -3.657 -27.691 1.00 65.44 108 CYS A O 1
ATOM 886 N N . LEU A 1 109 ? 21.850 -4.385 -29.524 1.00 63.44 109 LEU A N 1
ATOM 887 C CA . LEU A 1 109 ? 20.652 -4.863 -28.829 1.00 63.44 109 LEU A CA 1
ATOM 888 C C . LEU A 1 109 ? 20.992 -5.875 -27.726 1.00 63.44 109 LEU A C 1
ATOM 890 O O . LEU A 1 109 ? 20.609 -5.682 -26.573 1.00 63.44 109 LEU A O 1
ATOM 894 N N . ASN A 1 110 ? 21.805 -6.889 -28.031 1.00 64.19 110 ASN A N 1
ATOM 895 C CA . ASN A 1 110 ? 22.257 -7.868 -27.038 1.00 64.19 110 ASN A CA 1
ATOM 896 C C . ASN A 1 110 ? 23.092 -7.238 -25.913 1.00 64.19 110 ASN A C 1
ATOM 898 O O . ASN A 1 110 ? 23.027 -7.679 -24.767 1.00 64.19 110 ASN A O 1
ATOM 902 N N . LYS A 1 111 ? 23.857 -6.181 -26.203 1.00 63.69 111 LYS A N 1
ATOM 903 C CA . LYS A 1 111 ? 24.619 -5.433 -25.193 1.00 63.69 111 LYS A CA 1
ATOM 904 C C . LYS A 1 111 ? 23.710 -4.585 -24.296 1.00 63.69 111 LYS A C 1
ATOM 906 O O . LYS A 1 111 ? 24.058 -4.373 -23.139 1.00 63.69 111 LYS A O 1
ATOM 911 N N . PHE A 1 112 ? 22.558 -4.129 -24.792 1.00 60.00 112 PHE A N 1
ATOM 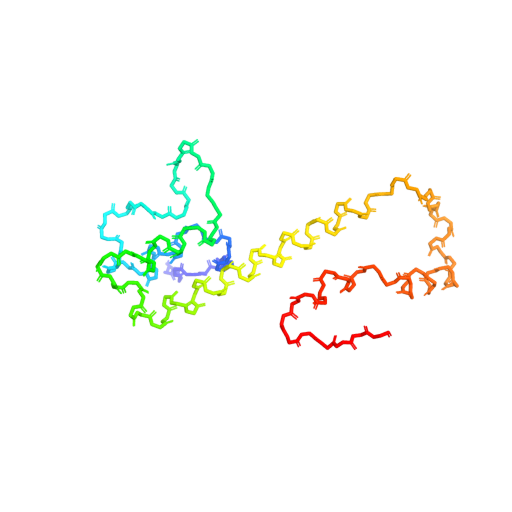912 C CA . PHE A 1 112 ? 21.536 -3.447 -23.990 1.00 60.00 112 PHE A CA 1
ATOM 913 C C . PHE A 1 112 ? 20.759 -4.416 -23.101 1.00 60.00 112 PHE A C 1
ATOM 915 O O . PHE A 1 112 ? 20.582 -4.125 -21.922 1.00 60.00 112 PHE A O 1
ATOM 922 N N . VAL A 1 113 ? 20.388 -5.584 -23.633 1.00 60.25 113 VAL A N 1
ATOM 923 C CA . VAL A 1 113 ? 19.773 -6.672 -22.856 1.00 60.25 113 VAL A CA 1
ATOM 924 C C . VAL A 1 113 ? 20.712 -7.108 -21.724 1.00 60.25 113 VAL A C 1
ATOM 926 O O . VAL A 1 113 ? 20.299 -7.155 -20.573 1.00 60.25 113 VAL A O 1
ATOM 929 N N . ARG A 1 114 ? 22.010 -7.290 -22.012 1.00 56.81 114 ARG A N 1
ATOM 930 C CA . ARG A 1 114 ? 23.047 -7.599 -21.005 1.00 56.81 114 ARG A CA 1
ATOM 931 C C . ARG A 1 114 ? 23.371 -6.459 -20.042 1.00 56.81 114 ARG A C 1
ATOM 933 O O . ARG A 1 114 ? 23.922 -6.707 -18.979 1.00 56.81 114 ARG A O 1
ATOM 940 N N . LYS A 1 115 ? 23.095 -5.204 -20.412 1.00 61.34 115 LYS A N 1
ATOM 941 C CA . LYS A 1 115 ? 23.290 -4.047 -19.520 1.00 61.34 115 LYS A CA 1
ATOM 942 C C . LYS A 1 115 ? 22.245 -3.976 -18.418 1.00 61.34 115 LYS A C 1
ATOM 944 O O . LYS A 1 115 ? 22.372 -3.075 -17.590 1.00 61.34 115 LYS A O 1
ATOM 949 N N . ASP A 1 116 ? 21.264 -4.880 -18.456 1.00 56.03 116 ASP A N 1
ATOM 950 C CA . ASP A 1 116 ? 20.433 -5.321 -17.350 1.00 56.03 116 ASP A CA 1
ATOM 951 C C . ASP A 1 116 ? 20.117 -4.145 -16.417 1.00 56.03 116 ASP A C 1
ATOM 953 O O . ASP A 1 116 ? 20.794 -3.793 -15.452 1.00 56.03 116 ASP A O 1
ATOM 957 N N . LYS A 1 117 ? 19.164 -3.332 -16.846 1.00 58.53 117 LYS A N 1
ATOM 958 C CA . LYS A 1 117 ? 18.613 -2.283 -15.988 1.00 58.53 117 LYS A CA 1
ATOM 959 C C . LYS A 1 117 ? 17.223 -2.704 -15.527 1.00 58.53 117 LYS A C 1
ATOM 961 O O . LYS A 1 117 ? 16.885 -2.447 -14.377 1.00 58.53 117 LYS A O 1
ATOM 966 N N . ALA A 1 118 ? 16.495 -3.449 -16.364 1.00 56.03 118 ALA A N 1
ATOM 967 C CA . ALA A 1 118 ? 15.100 -3.825 -16.157 1.00 56.03 118 ALA A CA 1
ATOM 968 C C . ALA A 1 118 ? 14.893 -4.677 -14.906 1.00 56.03 118 ALA A C 1
ATOM 970 O O . ALA A 1 118 ? 14.001 -4.400 -14.123 1.00 56.03 118 ALA A O 1
ATOM 971 N N . TYR A 1 119 ? 15.762 -5.639 -14.635 1.00 63.88 119 TYR A N 1
ATOM 972 C CA . TYR A 1 119 ? 15.668 -6.482 -13.444 1.00 63.88 119 TYR A CA 1
ATOM 973 C C . TYR A 1 119 ? 16.020 -5.798 -12.107 1.00 63.88 119 TYR A C 1
ATOM 975 O O . TYR A 1 119 ? 15.744 -6.355 -11.043 1.00 63.88 119 TYR A O 1
ATOM 983 N N . ARG A 1 120 ? 16.615 -4.592 -12.102 1.00 65.44 120 ARG A N 1
ATOM 984 C CA . ARG A 1 120 ? 17.112 -3.975 -10.854 1.00 65.44 120 ARG A CA 1
ATOM 985 C C . ARG A 1 120 ? 15.991 -3.642 -9.877 1.00 65.44 120 ARG A C 1
ATOM 987 O O . ARG A 1 120 ? 16.197 -3.763 -8.674 1.00 65.44 120 ARG A O 1
ATOM 994 N N . PHE A 1 121 ? 14.817 -3.255 -10.381 1.00 67.69 121 PHE A N 1
ATOM 995 C CA . PHE A 1 121 ? 13.651 -3.018 -9.525 1.00 67.69 121 PHE A CA 1
ATOM 996 C C . PHE A 1 121 ? 13.058 -4.339 -9.003 1.00 67.69 121 PHE A C 1
ATOM 998 O O . PHE A 1 121 ? 12.540 -4.390 -7.892 1.00 67.69 121 PHE A O 1
ATOM 1005 N N . MET A 1 122 ? 13.211 -5.428 -9.76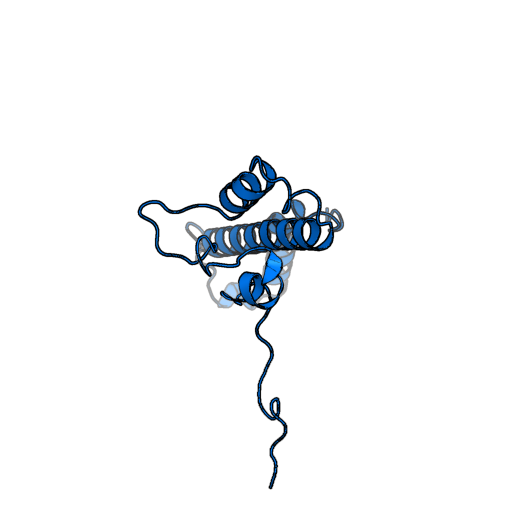4 1.00 69.00 122 MET A N 1
ATOM 1006 C CA . MET A 1 122 ? 12.709 -6.759 -9.410 1.00 69.00 122 MET A CA 1
ATOM 1007 C C . MET A 1 122 ? 13.537 -7.432 -8.310 1.00 69.00 122 MET A C 1
ATOM 1009 O O . MET A 1 122 ? 12.997 -8.224 -7.544 1.00 69.00 122 MET A O 1
ATOM 1013 N N . LYS A 1 123 ? 14.820 -7.073 -8.163 1.00 71.12 123 LYS A N 1
ATOM 1014 C CA . LYS A 1 123 ? 15.714 -7.609 -7.118 1.00 71.12 123 LYS A CA 1
ATOM 1015 C C . LYS A 1 123 ? 15.179 -7.415 -5.693 1.00 71.12 123 LYS A C 1
ATOM 1017 O O . LYS A 1 123 ? 15.468 -8.218 -4.813 1.00 71.12 123 LYS A O 1
ATOM 1022 N N . ASN A 1 124 ? 14.413 -6.350 -5.461 1.00 69.69 124 ASN A N 1
ATOM 1023 C CA . ASN A 1 124 ? 13.854 -6.047 -4.143 1.00 69.69 124 ASN A CA 1
ATOM 1024 C C . ASN A 1 124 ? 12.546 -6.797 -3.852 1.00 69.69 124 ASN A C 1
ATOM 1026 O O . ASN A 1 124 ? 12.016 -6.687 -2.743 1.00 69.69 124 ASN A O 1
ATOM 1030 N N . ILE A 1 125 ? 12.009 -7.534 -4.828 1.00 72.81 125 ILE A N 1
ATOM 1031 C CA . ILE A 1 125 ? 10.753 -8.260 -4.689 1.00 72.81 125 ILE A CA 1
ATOM 1032 C C . ILE A 1 125 ? 11.043 -9.663 -4.150 1.00 72.81 125 ILE A C 1
ATOM 1034 O O . ILE A 1 125 ? 11.856 -10.416 -4.686 1.00 72.81 125 ILE A O 1
ATOM 1038 N N . ARG A 1 126 ? 10.362 -10.023 -3.060 1.00 74.50 126 ARG A N 1
ATOM 1039 C CA . ARG A 1 126 ? 10.513 -11.326 -2.409 1.00 74.50 126 ARG A CA 1
ATOM 1040 C C . ARG A 1 126 ? 10.140 -12.455 -3.378 1.00 74.50 126 ARG A C 1
ATOM 1042 O O . ARG A 1 126 ? 9.090 -12.403 -4.006 1.00 74.50 126 ARG A O 1
ATOM 1049 N N . GLY A 1 127 ? 10.980 -13.487 -3.452 1.00 74.94 127 GLY A N 1
ATOM 1050 C CA . GLY A 1 127 ? 10.729 -14.680 -4.270 1.00 74.94 127 GLY A CA 1
ATOM 1051 C C . GLY A 1 127 ? 11.197 -14.582 -5.723 1.00 74.94 127 GLY A C 1
ATOM 1052 O O . GLY A 1 127 ? 11.098 -15.571 -6.443 1.00 74.94 127 GLY A O 1
ATOM 1053 N N . PHE A 1 128 ? 11.751 -13.443 -6.154 1.00 72.44 128 PHE A N 1
ATOM 1054 C CA . PHE A 1 128 ? 12.403 -13.363 -7.457 1.00 72.44 128 PHE A CA 1
ATOM 1055 C C . PHE A 1 128 ? 13.786 -14.024 -7.413 1.00 72.44 128 PHE A C 1
ATOM 1057 O O . PHE A 1 128 ? 14.534 -13.819 -6.451 1.00 72.44 128 PHE A O 1
ATOM 1064 N N . PRO A 1 129 ? 14.142 -14.826 -8.429 1.00 73.75 129 PRO A N 1
ATOM 1065 C CA . PRO A 1 129 ? 15.446 -15.467 -8.480 1.00 73.75 129 PRO A CA 1
ATOM 1066 C C . PRO A 1 129 ? 16.562 -14.413 -8.606 1.00 73.75 129 PRO A C 1
ATOM 1068 O O . PRO A 1 129 ? 16.381 -13.387 -9.272 1.00 73.75 129 PRO A O 1
ATOM 1071 N N . PRO A 1 130 ? 17.725 -14.645 -7.970 1.00 65.19 130 PRO A N 1
ATOM 1072 C CA . PRO A 1 130 ? 18.872 -13.765 -8.102 1.00 65.19 130 PRO A CA 1
ATOM 1073 C C . PRO A 1 130 ? 19.475 -13.959 -9.495 1.00 65.19 130 PRO A C 1
ATOM 1075 O O . PRO A 1 130 ? 20.232 -14.895 -9.736 1.00 65.19 130 PRO A O 1
ATOM 1078 N N . TYR A 1 131 ? 19.102 -13.094 -10.434 1.00 61.03 131 TYR A N 1
ATOM 1079 C CA . TYR A 1 131 ? 19.784 -13.015 -11.720 1.00 61.03 131 TYR A CA 1
ATOM 1080 C C . TYR A 1 131 ? 21.126 -12.294 -11.510 1.00 61.03 131 TYR A C 1
ATOM 1082 O O . TYR A 1 131 ? 21.157 -11.201 -10.931 1.00 61.03 131 TYR A O 1
ATOM 1090 N N . TYR A 1 132 ? 22.219 -12.948 -11.911 1.00 56.38 132 TYR A N 1
ATOM 1091 C CA . TYR A 1 132 ? 23.599 -12.452 -11.850 1.00 56.38 132 TYR A CA 1
ATOM 1092 C C . TYR A 1 132 ? 24.092 -12.079 -13.244 1.00 56.38 132 TYR A C 1
ATOM 1094 O O . TYR A 1 132 ? 23.827 -12.868 -14.180 1.00 56.38 132 TYR A O 1
#

Organism: Amphimedon queenslandica (NCBI:txid400682)

Foldseek 3Di:
DDDDPCPPPDDDDPQPDQCNCCVVCVVVCVPVPLGQPDDDPDHDDLVRSLVCVCPDPVNPQVPDPVSVVSSVVNNLVVLLVVLQVVLVVVPPDPDDPCDPVLCPDVVSVVVVVVVDSNCPSVVPRPPDDDDD

pLDDT: mean 77.25, std 12.45, range [47.31, 94.19]

Sequence (132 aa):
MSIAPGEGQKPLSMMFDTDVKYLSYPDKLPFDKGGFNTERSTNITYRKYFNQHFLNVDGRFSQDLDYLSMAQYRVEAKRQLDDAHNYAWCQRPYDSANTAAQVRDPKCLNKFVRKDKAYRFMKNIRGFPPYY